Protein AF-A0A0A2HTB0-F1 (afdb_monomer_lite)

Sequence (100 aa):
MKRLMMAFGMPLDSTSSAPMQREDRIHARQAWSRYEAYRSGHRQGAAYQLSTNNPFADWDISDRYAHRSSFDQARAEAHRQGAHVVLSLIKKAIFEGLIP

pLDDT: mean 94.65, std 2.65, range [87.06, 98.31]

Foldseek 3Di:
DVLVLVLLPQDADPPPRHGPDPQCVDDQQSVLVVLVVSLVNHPCSVVLDDDPDRLCVPPDPCCVVPDPVPDDPVSVVSVVVNVVSVVVSVVVCVVVVSRD

Structure (mmCIF, N/CA/C/O backbone):
data_AF-A0A0A2HTB0-F1
#
_entry.id   AF-A0A0A2HTB0-F1
#
loop_
_atom_site.group_PDB
_atom_site.id
_atom_site.type_symbol
_atom_site.label_atom_id
_atom_site.label_alt_id
_atom_site.label_comp_id
_atom_site.label_asym_id
_atom_site.label_entity_id
_atom_site.label_seq_id
_atom_site.pdbx_PDB_ins_code
_atom_site.Cartn_x
_atom_site.Cartn_y
_atom_site.Cartn_z
_atom_site.occupancy
_atom_site.B_iso_or_equiv
_atom_site.auth_seq_id
_atom_site.auth_comp_id
_atom_site.auth_asym_id
_atom_site.auth_atom_id
_atom_site.pdbx_PDB_model_num
ATOM 1 N N . MET A 1 1 ? 0.041 1.567 0.999 1.00 93.00 1 MET A N 1
ATOM 2 C CA . MET A 1 1 ? 0.114 0.313 1.782 1.00 93.00 1 MET A CA 1
ATOM 3 C C . MET A 1 1 ? 0.389 0.582 3.251 1.00 93.00 1 MET A C 1
ATOM 5 O O . MET A 1 1 ? -0.516 0.349 4.033 1.00 93.00 1 MET A O 1
ATOM 9 N N . LYS A 1 2 ? 1.541 1.155 3.641 1.00 94.75 2 LYS A N 1
ATOM 10 C CA . LYS A 1 2 ? 1.874 1.382 5.066 1.00 94.75 2 LYS A CA 1
ATOM 11 C C . LYS A 1 2 ? 0.789 2.093 5.879 1.00 94.75 2 LYS A C 1
ATOM 13 O O . LYS A 1 2 ? 0.509 1.670 6.987 1.00 94.75 2 LYS A O 1
ATOM 18 N N . ARG A 1 3 ? 0.107 3.094 5.312 1.00 95.25 3 ARG A N 1
ATOM 19 C CA . ARG A 1 3 ? -1.015 3.765 5.992 1.00 95.25 3 ARG A CA 1
ATOM 20 C C . ARG A 1 3 ? -2.179 2.820 6.338 1.00 95.25 3 ARG A C 1
ATOM 22 O O . ARG A 1 3 ? -2.719 2.914 7.428 1.00 95.25 3 ARG A O 1
ATOM 29 N N . LEU A 1 4 ? -2.526 1.892 5.444 1.00 96.88 4 LEU A N 1
ATOM 30 C CA . LEU A 1 4 ? -3.524 0.853 5.727 1.00 96.88 4 LEU A CA 1
ATOM 31 C C . LEU A 1 4 ? -2.986 -0.167 6.738 1.00 96.88 4 LEU A C 1
ATOM 33 O O . LEU A 1 4 ? -3.70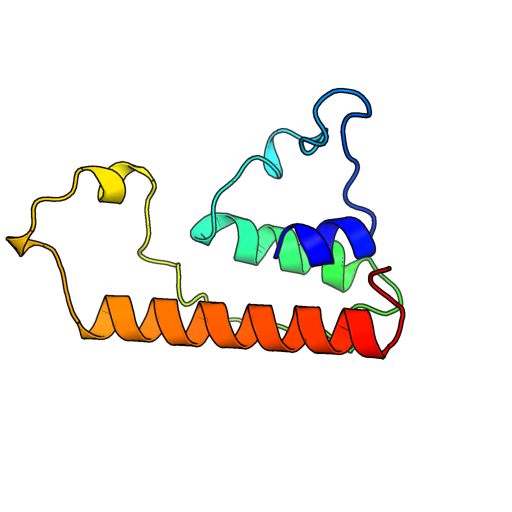8 -0.550 7.643 1.00 96.88 4 LEU A O 1
ATOM 37 N N . MET A 1 5 ? -1.708 -0.553 6.640 1.00 97.19 5 MET A N 1
ATOM 38 C CA . MET A 1 5 ? -1.078 -1.444 7.629 1.00 97.19 5 MET A CA 1
ATOM 39 C C . MET A 1 5 ? -1.135 -0.841 9.038 1.00 97.19 5 MET A C 1
ATOM 41 O O . MET A 1 5 ? -1.442 -1.552 9.985 1.00 97.19 5 MET A O 1
ATOM 45 N N . MET A 1 6 ? -0.909 0.472 9.180 1.00 95.88 6 MET A N 1
ATOM 46 C CA . MET A 1 6 ? -1.086 1.187 10.453 1.00 95.88 6 MET A CA 1
ATOM 47 C C . MET A 1 6 ? -2.523 1.068 10.966 1.00 95.88 6 MET A C 1
ATOM 49 O O . MET A 1 6 ? -2.723 0.744 12.130 1.00 95.88 6 MET A O 1
ATOM 53 N N . ALA A 1 7 ? -3.517 1.274 10.096 1.00 96.44 7 ALA A N 1
ATOM 54 C CA . ALA A 1 7 ? -4.926 1.114 10.457 1.00 96.44 7 ALA A CA 1
ATOM 55 C C . ALA A 1 7 ? -5.293 -0.337 10.823 1.00 96.44 7 ALA A C 1
ATOM 57 O O . ALA A 1 7 ? -6.231 -0.566 11.575 1.00 96.44 7 ALA A O 1
ATOM 58 N N . PHE A 1 8 ? -4.526 -1.312 10.331 1.00 96.81 8 PHE A N 1
ATOM 59 C CA . PHE A 1 8 ? -4.633 -2.725 10.695 1.00 96.81 8 PHE A CA 1
ATOM 60 C C . PHE A 1 8 ? -3.763 -3.128 11.897 1.00 96.81 8 PHE A C 1
ATOM 62 O O . PHE A 1 8 ? -3.670 -4.314 12.204 1.00 96.81 8 PHE A O 1
ATOM 69 N N . GLY A 1 9 ? -3.140 -2.171 12.592 1.00 95.75 9 GLY A N 1
ATOM 70 C CA . GLY A 1 9 ? -2.393 -2.426 13.825 1.00 95.75 9 GLY A CA 1
ATOM 71 C C . GLY A 1 9 ? -0.884 -2.607 13.656 1.00 95.75 9 GLY A C 1
ATOM 72 O O . GLY A 1 9 ? -0.239 -3.139 14.558 1.00 95.75 9 GLY A O 1
ATOM 73 N N . MET A 1 10 ? -0.286 -2.174 12.540 1.00 96.44 10 MET A N 1
ATOM 74 C CA . MET A 1 10 ? 1.177 -2.121 12.420 1.00 96.44 10 MET A CA 1
ATOM 75 C C . MET A 1 10 ? 1.758 -1.167 13.479 1.00 96.44 10 MET A C 1
ATOM 77 O O . MET A 1 10 ? 1.454 0.030 13.442 1.00 96.44 10 MET A O 1
ATOM 81 N N . PRO A 1 11 ? 2.618 -1.659 14.390 1.00 95.75 11 PRO A N 1
ATOM 82 C CA . PRO A 1 11 ? 3.150 -0.851 15.475 1.00 95.75 11 PRO A CA 1
ATOM 83 C C . PRO A 1 11 ? 4.159 0.173 14.949 1.00 95.75 11 PRO A C 1
ATOM 85 O O . PRO A 1 11 ? 5.053 -0.155 14.158 1.00 95.75 11 PRO A O 1
ATOM 88 N N . LEU A 1 12 ? 4.033 1.413 15.419 1.00 94.94 12 LEU A N 1
ATOM 89 C CA . LEU A 1 12 ? 4.942 2.508 15.100 1.00 94.94 12 LEU A CA 1
ATOM 90 C C . LEU A 1 12 ? 5.725 2.946 16.330 1.00 94.94 12 LEU A C 1
ATOM 92 O O . LEU A 1 12 ? 5.213 2.964 17.445 1.00 94.94 12 LEU A O 1
ATOM 96 N N . ASP A 1 13 ? 6.972 3.322 16.093 1.00 94.25 13 ASP A N 1
ATOM 97 C CA . ASP A 1 13 ? 7.809 3.995 17.067 1.00 94.25 13 ASP A CA 1
ATOM 98 C C . ASP A 1 13 ? 7.233 5.386 17.364 1.00 94.25 13 ASP A C 1
ATOM 100 O O . ASP A 1 13 ? 6.963 6.167 16.446 1.00 94.25 13 ASP A O 1
ATOM 104 N N . SER A 1 14 ? 7.043 5.697 18.647 1.00 88.56 14 SER A N 1
ATOM 105 C CA . SER A 1 14 ? 6.381 6.928 19.100 1.00 88.56 14 SER A CA 1
ATOM 106 C C . SER A 1 14 ? 7.154 8.202 18.763 1.00 88.56 14 SER A C 1
ATOM 108 O O . SER A 1 14 ? 6.564 9.277 18.722 1.00 88.56 14 SER A O 1
ATOM 110 N N . THR A 1 15 ? 8.462 8.096 18.525 1.00 91.25 15 THR A N 1
ATOM 111 C CA . THR A 1 15 ? 9.346 9.247 18.308 1.00 91.25 15 THR A CA 1
ATOM 112 C C . THR A 1 15 ? 9.547 9.520 16.821 1.00 91.25 15 THR A C 1
ATOM 114 O O . THR A 1 15 ? 9.480 10.659 16.370 1.00 91.25 15 THR A O 1
ATOM 117 N N . SER A 1 16 ? 9.787 8.471 16.038 1.00 89.12 16 SER A N 1
ATOM 118 C CA . SER A 1 16 ? 10.131 8.559 14.615 1.00 89.12 16 SER A CA 1
ATOM 119 C C . SER A 1 16 ? 8.954 8.299 13.677 1.00 89.12 16 SER A C 1
ATOM 121 O O . SER A 1 16 ? 9.088 8.492 12.468 1.00 89.12 16 SER A O 1
ATOM 123 N N . SER A 1 17 ? 7.814 7.821 14.196 1.00 87.06 17 SER A N 1
ATOM 124 C CA . SER A 1 17 ? 6.687 7.307 13.398 1.00 87.06 17 SER A CA 1
ATOM 125 C C . SER A 1 17 ? 7.082 6.199 12.405 1.00 87.06 17 SER A C 1
ATOM 127 O O . SER A 1 17 ? 6.325 5.871 11.488 1.00 87.06 17 SER A O 1
ATOM 129 N N . ALA A 1 18 ? 8.271 5.608 12.559 1.00 91.19 18 ALA A N 1
ATOM 130 C CA . ALA A 1 18 ? 8.727 4.496 11.743 1.00 91.19 18 ALA A CA 1
ATOM 131 C C . ALA A 1 18 ? 8.115 3.183 12.250 1.00 91.19 18 ALA A C 1
ATOM 133 O O . ALA A 1 18 ? 7.855 3.056 13.446 1.00 91.19 18 ALA A O 1
ATOM 134 N N . PRO A 1 19 ? 7.931 2.164 11.393 1.00 95.75 19 PRO A N 1
ATOM 135 C CA . PRO A 1 19 ? 7.542 0.843 11.867 1.00 95.75 19 PRO A CA 1
ATOM 136 C C . PRO A 1 19 ? 8.526 0.321 12.919 1.00 95.75 19 PRO A C 1
ATOM 138 O O . PRO A 1 19 ? 9.749 0.357 12.709 1.00 95.75 19 PRO A O 1
ATOM 141 N N . MET A 1 20 ? 8.001 -0.157 14.051 1.00 95.75 20 MET A N 1
ATOM 142 C CA . MET A 1 20 ? 8.831 -0.713 15.127 1.00 95.75 20 MET A CA 1
ATOM 143 C C . MET A 1 20 ? 9.582 -1.947 14.632 1.00 95.75 20 MET A C 1
ATOM 145 O O . MET A 1 20 ? 10.784 -2.083 14.853 1.00 95.75 20 MET A O 1
ATOM 149 N N . GLN A 1 21 ? 8.882 -2.812 13.898 1.00 94.38 21 GLN A N 1
ATOM 150 C CA . GLN A 1 21 ? 9.464 -4.006 13.305 1.00 94.38 21 GLN A CA 1
ATOM 151 C C . GLN A 1 21 ? 10.287 -3.632 12.072 1.00 94.38 21 GLN A C 1
ATOM 153 O O . GLN A 1 21 ? 9.819 -2.950 11.155 1.00 94.38 21 GLN A O 1
ATOM 158 N N . ARG A 1 22 ? 11.536 -4.106 12.031 1.00 93.50 22 ARG A N 1
ATOM 159 C CA . ARG A 1 22 ? 12.448 -3.859 10.906 1.00 93.50 22 ARG A CA 1
ATOM 160 C C . ARG A 1 22 ? 11.905 -4.427 9.592 1.00 93.50 22 ARG A C 1
ATOM 162 O O . ARG A 1 22 ? 12.113 -3.819 8.548 1.00 93.50 22 ARG A O 1
ATOM 169 N N . GLU A 1 23 ? 11.177 -5.537 9.655 1.00 93.75 23 GLU A N 1
ATOM 170 C CA . GLU A 1 23 ? 10.539 -6.197 8.507 1.00 93.75 23 GLU A CA 1
ATOM 171 C C . GLU A 1 23 ? 9.504 -5.315 7.794 1.00 93.75 23 GLU A C 1
ATOM 173 O O . GLU A 1 23 ? 9.239 -5.517 6.614 1.00 93.75 23 GLU A O 1
ATOM 178 N N . ASP A 1 24 ? 8.962 -4.296 8.468 1.00 95.56 24 ASP A N 1
ATOM 179 C CA . ASP A 1 24 ? 8.006 -3.349 7.884 1.00 95.56 24 ASP A CA 1
ATOM 180 C C . ASP A 1 24 ? 8.678 -2.059 7.374 1.00 95.56 24 ASP A C 1
ATOM 182 O O . ASP A 1 24 ? 8.056 -1.197 6.733 1.00 95.56 24 ASP A O 1
ATOM 186 N N . ARG A 1 25 ? 9.998 -1.932 7.563 1.00 93.38 25 ARG A N 1
ATOM 187 C CA . ARG A 1 25 ? 10.834 -0.846 7.018 1.00 93.38 25 ARG A CA 1
ATOM 188 C C . ARG A 1 25 ? 11.277 -1.144 5.588 1.00 93.38 25 ARG A C 1
ATOM 190 O O . ARG A 1 25 ? 12.441 -1.025 5.230 1.00 93.38 25 ARG A O 1
ATOM 197 N N . ILE A 1 26 ? 10.303 -1.507 4.770 1.00 93.56 26 ILE A N 1
ATOM 198 C CA . ILE A 1 26 ? 10.491 -2.010 3.411 1.00 93.56 26 ILE A CA 1
ATOM 199 C C . ILE A 1 26 ? 9.800 -1.123 2.377 1.00 93.56 26 ILE A C 1
ATOM 201 O O . ILE A 1 26 ? 9.014 -0.228 2.717 1.00 93.56 26 ILE A O 1
ATOM 205 N N . HIS A 1 27 ? 10.098 -1.380 1.109 1.00 93.06 27 HIS A N 1
ATOM 206 C CA . HIS A 1 27 ? 9.545 -0.664 -0.037 1.00 93.06 27 HIS A CA 1
ATOM 207 C C . HIS A 1 27 ? 8.416 -1.439 -0.727 1.00 93.06 27 HIS A C 1
ATOM 209 O O . HIS A 1 27 ? 8.066 -2.539 -0.307 1.00 93.06 27 HIS A O 1
ATOM 215 N N . ALA A 1 28 ? 7.835 -0.856 -1.782 1.00 92.75 28 ALA A N 1
ATOM 216 C CA . ALA A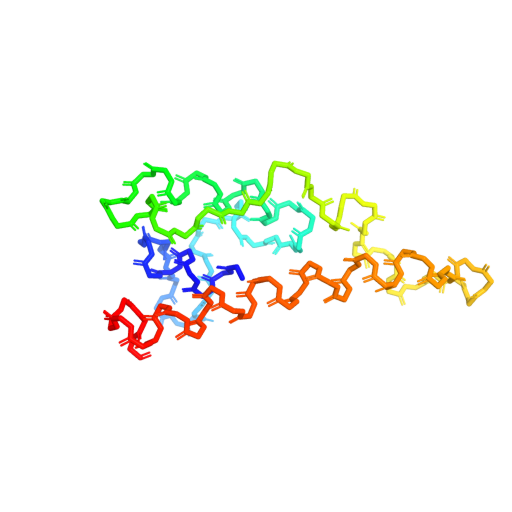 1 28 ? 6.593 -1.310 -2.411 1.00 92.75 28 ALA A CA 1
ATOM 217 C C . ALA A 1 28 ? 6.575 -2.810 -2.750 1.00 92.75 28 ALA A C 1
ATOM 219 O O . ALA A 1 28 ? 5.614 -3.488 -2.390 1.00 92.75 28 ALA A O 1
ATOM 220 N N . ARG A 1 29 ? 7.659 -3.334 -3.341 1.00 94.25 29 ARG A N 1
ATOM 221 C CA . ARG A 1 29 ? 7.795 -4.754 -3.699 1.00 94.25 29 ARG A CA 1
ATOM 222 C C . ARG A 1 29 ? 7.500 -5.686 -2.525 1.00 94.25 29 ARG A C 1
ATOM 224 O O . ARG A 1 29 ? 6.600 -6.513 -2.598 1.00 94.25 29 ARG A O 1
ATOM 231 N N . GLN A 1 30 ? 8.238 -5.540 -1.431 1.00 94.12 30 GLN A N 1
ATOM 232 C CA . GLN A 1 30 ? 8.087 -6.393 -0.250 1.00 94.12 30 GLN A CA 1
ATOM 233 C C . GLN A 1 30 ? 6.841 -5.998 0.566 1.00 94.12 30 GLN A C 1
ATOM 235 O O . GLN A 1 30 ? 6.202 -6.848 1.186 1.00 94.12 30 GLN A O 1
ATOM 240 N N . ALA A 1 31 ? 6.476 -4.708 0.560 1.00 95.12 31 ALA A N 1
ATOM 241 C CA . ALA A 1 31 ? 5.354 -4.176 1.332 1.00 95.12 31 ALA A CA 1
ATOM 242 C C . ALA A 1 31 ? 4.017 -4.767 0.893 1.00 95.12 31 ALA A C 1
ATOM 244 O O . ALA A 1 31 ? 3.110 -4.852 1.713 1.00 95.12 31 ALA A O 1
ATOM 245 N N . TRP A 1 32 ? 3.913 -5.215 -0.359 1.00 95.50 32 TRP A N 1
ATOM 246 C CA . TRP A 1 32 ? 2.741 -5.922 -0.869 1.00 95.50 32 TRP A CA 1
ATOM 247 C C . TRP A 1 32 ? 2.440 -7.207 -0.086 1.00 95.50 32 TRP A C 1
ATOM 249 O O . TRP A 1 32 ? 1.297 -7.451 0.282 1.00 95.50 32 TRP A O 1
ATOM 259 N N . SER A 1 33 ? 3.470 -7.994 0.240 1.00 94.12 33 SER A N 1
ATOM 260 C CA . SER A 1 33 ? 3.313 -9.224 1.029 1.00 94.12 33 SER A CA 1
ATOM 261 C C . SER A 1 33 ? 3.058 -8.920 2.509 1.00 94.12 33 SER A C 1
ATOM 263 O O . SER A 1 33 ? 2.138 -9.470 3.111 1.00 94.12 33 SER A O 1
ATOM 265 N N . ARG A 1 34 ? 3.797 -7.965 3.098 1.00 95.81 34 ARG A N 1
ATOM 266 C CA . ARG A 1 34 ? 3.558 -7.546 4.494 1.00 95.81 34 ARG A CA 1
ATOM 267 C C . ARG A 1 34 ? 2.162 -6.971 4.701 1.00 95.81 34 ARG A C 1
ATOM 269 O O . ARG A 1 34 ? 1.550 -7.206 5.736 1.00 95.81 34 ARG A O 1
ATOM 276 N N . TYR A 1 35 ? 1.647 -6.249 3.711 1.00 97.06 35 TYR A N 1
ATOM 277 C CA . TYR A 1 35 ? 0.278 -5.756 3.721 1.00 97.06 35 TYR A CA 1
ATOM 278 C C . TYR A 1 35 ? -0.735 -6.884 3.915 1.00 97.06 35 TYR A C 1
ATOM 280 O O . TYR A 1 35 ? -1.637 -6.738 4.737 1.00 97.06 35 TYR A O 1
ATOM 288 N N . GLU A 1 36 ? -0.565 -8.000 3.203 1.00 96.06 36 GLU A N 1
ATOM 289 C CA . GLU A 1 36 ? -1.473 -9.140 3.300 1.00 96.06 36 GLU A CA 1
ATOM 290 C C . GLU A 1 36 ? -1.495 -9.727 4.713 1.00 96.06 36 GLU A C 1
ATOM 292 O O . GLU A 1 36 ? -2.578 -9.957 5.236 1.00 96.06 36 GLU A O 1
ATOM 297 N N . ALA A 1 37 ? -0.338 -9.856 5.372 1.00 95.19 37 ALA A N 1
ATOM 298 C CA . ALA A 1 37 ? -0.257 -10.356 6.747 1.00 95.19 37 ALA A CA 1
ATOM 299 C C . ALA A 1 37 ? -1.057 -9.495 7.747 1.00 95.19 37 ALA A C 1
ATOM 301 O O . ALA A 1 37 ? -1.798 -10.024 8.577 1.00 95.19 37 ALA A O 1
ATOM 302 N N . TYR A 1 38 ? -0.959 -8.163 7.647 1.00 96.88 38 TYR A N 1
ATOM 303 C CA . TYR A 1 38 ? -1.752 -7.255 8.487 1.00 96.88 38 TYR A CA 1
ATOM 304 C C . TYR A 1 38 ? -3.234 -7.270 8.120 1.00 96.88 38 TYR A C 1
ATOM 306 O O . TYR A 1 38 ? -4.099 -7.301 8.994 1.00 96.88 38 TYR A O 1
ATOM 314 N N . ARG A 1 39 ? -3.537 -7.266 6.820 1.00 97.06 39 ARG A N 1
ATOM 315 C CA . ARG A 1 39 ? -4.908 -7.271 6.313 1.00 97.06 39 ARG A CA 1
ATOM 316 C C . ARG A 1 39 ? -5.645 -8.541 6.747 1.00 97.06 39 ARG A C 1
ATOM 318 O O . ARG A 1 39 ? -6.765 -8.441 7.236 1.00 97.06 39 ARG A O 1
ATOM 325 N N . SER A 1 40 ? -5.040 -9.719 6.594 1.00 95.50 40 SER A N 1
ATOM 326 C CA . SER A 1 40 ? -5.658 -10.994 6.976 1.00 95.50 40 SER A CA 1
ATOM 327 C C . SER A 1 40 ? -5.829 -11.138 8.488 1.00 95.50 40 SER A C 1
ATOM 329 O O . SER A 1 40 ? -6.749 -11.820 8.928 1.00 95.50 40 SER A O 1
ATOM 331 N N . GLY A 1 41 ? -4.969 -10.491 9.281 1.00 94.00 41 GLY A N 1
ATOM 332 C CA . GLY A 1 41 ? -5.055 -10.478 10.743 1.00 94.00 41 GLY A CA 1
ATOM 333 C C . GLY A 1 41 ? -6.088 -9.501 11.319 1.00 94.00 41 GLY A C 1
ATOM 334 O O . GLY A 1 41 ? -6.369 -9.557 12.514 1.00 94.00 41 GLY A O 1
ATOM 335 N N . HIS A 1 42 ? -6.667 -8.609 10.507 1.00 95.88 42 HIS A N 1
ATOM 336 C CA . HIS A 1 42 ? -7.573 -7.564 10.980 1.00 95.88 42 HIS A CA 1
ATOM 337 C C . HIS A 1 42 ? -9.036 -7.845 10.613 1.00 95.88 42 HIS A C 1
ATOM 339 O O . HIS A 1 42 ? -9.362 -8.121 9.459 1.00 95.88 42 HIS A O 1
ATOM 345 N N . ARG A 1 43 ? -9.961 -7.663 11.569 1.00 94.31 43 ARG A N 1
ATOM 346 C CA . ARG A 1 43 ? -11.401 -7.967 11.404 1.00 94.31 43 ARG A CA 1
ATOM 347 C C . ARG A 1 43 ? -12.068 -7.285 10.197 1.00 94.31 43 ARG A C 1
ATOM 349 O O . ARG A 1 43 ? -12.973 -7.842 9.591 1.00 94.31 43 ARG A O 1
ATOM 356 N N . GLN A 1 44 ? -11.624 -6.077 9.844 1.00 94.31 44 GLN A N 1
ATOM 357 C CA . GLN A 1 44 ? -12.143 -5.300 8.704 1.00 94.31 44 GLN A CA 1
ATOM 358 C C . GLN A 1 44 ? -11.341 -5.517 7.410 1.00 94.31 44 GLN A C 1
ATOM 360 O O . GLN A 1 44 ? -11.709 -4.992 6.362 1.00 94.31 44 GLN A O 1
ATOM 365 N N . GLY A 1 45 ? 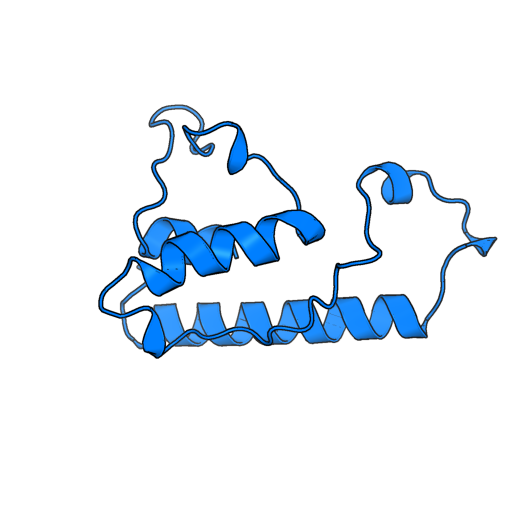-10.247 -6.282 7.447 1.00 94.25 45 GLY A N 1
ATOM 366 C CA . GLY A 1 45 ? -9.309 -6.388 6.331 1.00 94.25 45 GLY A CA 1
ATOM 367 C C . GLY A 1 45 ? -9.857 -7.111 5.097 1.00 94.25 45 GLY A C 1
ATOM 368 O O . GLY A 1 45 ? -9.354 -6.898 3.993 1.00 94.25 45 GLY A O 1
ATOM 369 N N . ALA A 1 46 ? -10.918 -7.916 5.228 1.00 94.81 46 ALA A N 1
ATOM 370 C CA . ALA A 1 46 ? -11.606 -8.538 4.089 1.00 94.81 46 ALA A CA 1
ATOM 371 C C . ALA A 1 46 ? -12.083 -7.508 3.045 1.00 94.81 46 ALA A C 1
ATOM 373 O O . ALA A 1 46 ? -12.046 -7.777 1.850 1.00 94.81 46 ALA A O 1
ATOM 374 N N . ALA A 1 47 ? -12.445 -6.296 3.478 1.00 95.75 47 ALA A N 1
ATOM 375 C CA . ALA A 1 47 ? -12.921 -5.234 2.595 1.00 95.75 47 ALA A CA 1
ATOM 376 C C . ALA A 1 47 ? -11.801 -4.521 1.804 1.00 95.75 47 ALA A C 1
ATOM 378 O O . ALA A 1 47 ? -12.100 -3.668 0.968 1.00 95.75 47 ALA A O 1
ATOM 379 N N . TYR A 1 48 ? -10.528 -4.842 2.052 1.00 97.12 48 TYR A N 1
ATOM 380 C CA . TYR A 1 48 ? -9.372 -4.117 1.512 1.00 97.12 48 TYR A CA 1
ATOM 381 C C . TYR A 1 48 ? -8.393 -5.048 0.788 1.00 97.12 48 TYR A C 1
ATOM 383 O O . TYR A 1 48 ? -7.178 -4.929 0.917 1.00 97.12 48 TYR A O 1
ATOM 391 N N . GLN A 1 49 ? -8.893 -6.028 0.049 1.00 96.00 49 GLN A N 1
ATOM 392 C CA . GLN A 1 49 ? -8.030 -6.972 -0.653 1.00 96.00 49 GLN A CA 1
ATOM 393 C C . GLN A 1 49 ? -7.251 -6.297 -1.796 1.00 96.00 49 GLN A C 1
ATOM 395 O O . GLN A 1 49 ? -7.792 -5.489 -2.550 1.00 96.00 49 GLN A O 1
ATOM 400 N N . LEU A 1 50 ? -5.969 -6.641 -1.917 1.00 95.00 50 LEU A N 1
ATOM 401 C CA . LEU A 1 50 ? -5.157 -6.359 -3.100 1.00 95.00 50 LEU A CA 1
ATOM 402 C C . LEU A 1 50 ? -5.094 -7.608 -3.985 1.00 95.00 50 LEU A C 1
ATOM 404 O O . LEU A 1 50 ? -5.285 -8.726 -3.508 1.00 95.00 50 LEU A O 1
ATOM 408 N N . SER A 1 51 ? -4.802 -7.419 -5.273 1.00 93.12 51 SER A N 1
ATOM 409 C CA . SER A 1 51 ? -4.513 -8.544 -6.169 1.00 93.12 51 SER A CA 1
ATOM 410 C C . SER A 1 51 ? -3.330 -9.364 -5.645 1.00 93.12 51 SER A C 1
ATOM 412 O O . SER A 1 51 ? -2.373 -8.813 -5.096 1.00 93.12 51 SER A O 1
ATOM 414 N N . THR A 1 52 ? -3.370 -10.680 -5.855 1.00 91.44 52 THR A N 1
ATOM 415 C CA . THR A 1 52 ? -2.225 -11.563 -5.589 1.00 91.44 52 THR A CA 1
ATOM 416 C C . THR A 1 52 ? -1.051 -11.258 -6.517 1.00 91.44 52 THR A C 1
ATOM 418 O O . THR A 1 52 ? 0.099 -11.487 -6.146 1.00 91.44 52 THR A O 1
ATOM 421 N N . ASN A 1 53 ? -1.321 -10.689 -7.697 1.00 95.12 53 ASN A N 1
ATOM 422 C CA . ASN A 1 53 ? -0.283 -10.182 -8.578 1.00 95.12 53 ASN A CA 1
ATOM 423 C C . ASN A 1 53 ? 0.249 -8.842 -8.050 1.00 95.12 53 ASN A C 1
ATOM 425 O O . ASN A 1 53 ? -0.496 -7.864 -7.958 1.00 95.12 53 ASN A O 1
ATOM 429 N N . ASN A 1 54 ? 1.539 -8.804 -7.718 1.00 95.94 54 ASN A N 1
ATOM 430 C CA . ASN A 1 54 ? 2.205 -7.611 -7.218 1.00 95.94 54 ASN A CA 1
ATOM 431 C C . ASN A 1 54 ? 2.730 -6.767 -8.392 1.00 95.94 54 ASN A C 1
ATOM 433 O O . ASN A 1 54 ? 3.714 -7.160 -9.020 1.00 95.94 54 ASN A O 1
ATOM 437 N N . PRO A 1 55 ? 2.154 -5.583 -8.655 1.00 96.19 55 PRO A N 1
ATOM 438 C CA . PRO A 1 55 ? 2.599 -4.726 -9.747 1.00 96.19 55 PRO A CA 1
ATOM 439 C C . PRO A 1 55 ? 4.022 -4.198 -9.539 1.00 96.19 55 PRO A C 1
ATOM 441 O O . PRO A 1 55 ? 4.642 -3.791 -10.502 1.00 96.19 55 PRO A O 1
AT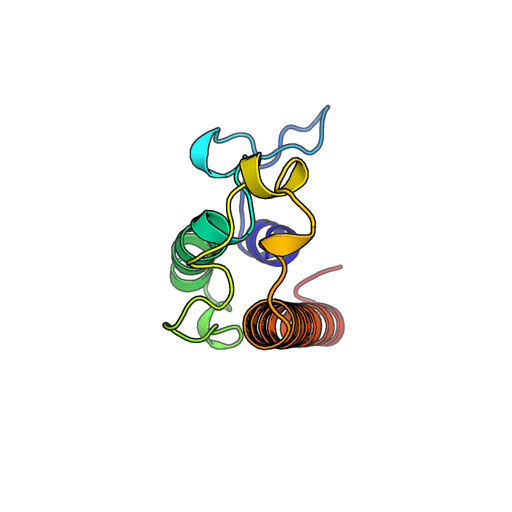OM 444 N N . PHE A 1 56 ? 4.558 -4.225 -8.315 1.00 96.00 56 PHE A N 1
ATOM 445 C CA . PHE A 1 56 ? 5.915 -3.778 -7.988 1.00 96.00 56 PHE A CA 1
ATOM 446 C C . PHE A 1 56 ? 6.912 -4.942 -7.872 1.00 96.00 56 PHE A C 1
ATOM 448 O O . PHE A 1 56 ? 7.969 -4.783 -7.262 1.00 96.00 56 PHE A O 1
ATOM 455 N N . ALA A 1 57 ? 6.572 -6.135 -8.375 1.00 95.19 57 ALA A N 1
ATOM 456 C CA . ALA A 1 57 ? 7.396 -7.339 -8.229 1.00 95.19 57 ALA A CA 1
ATOM 457 C C . ALA A 1 57 ? 8.793 -7.216 -8.856 1.00 95.19 57 ALA A C 1
ATOM 459 O O . ALA A 1 57 ? 9.711 -7.915 -8.429 1.00 95.19 57 ALA A O 1
ATOM 460 N N . ASP A 1 58 ? 8.951 -6.338 -9.839 1.00 92.62 58 ASP A N 1
ATOM 461 C CA . ASP A 1 58 ? 10.181 -6.073 -10.580 1.00 92.62 58 ASP A CA 1
ATOM 462 C C . ASP A 1 58 ? 10.871 -4.762 -10.173 1.00 92.62 58 ASP A C 1
ATOM 464 O O . ASP A 1 58 ? 11.906 -4.426 -10.737 1.00 92.62 58 ASP A O 1
ATOM 468 N N . TRP A 1 59 ? 10.326 -4.040 -9.190 1.00 91.88 59 TRP A N 1
ATOM 469 C CA . TRP A 1 59 ? 10.922 -2.817 -8.660 1.00 91.88 59 TRP A CA 1
ATOM 470 C C . TRP A 1 59 ? 11.911 -3.130 -7.531 1.00 91.88 59 TRP A C 1
ATOM 472 O O . TRP A 1 59 ? 11.578 -3.847 -6.579 1.00 91.88 59 TRP A O 1
ATOM 482 N N . ASP A 1 60 ? 13.099 -2.537 -7.583 1.00 90.12 60 ASP A N 1
ATOM 483 C CA . ASP A 1 60 ? 14.096 -2.570 -6.513 1.00 90.12 60 ASP A CA 1
ATOM 484 C C . ASP A 1 60 ? 14.545 -1.157 -6.103 1.00 90.12 60 ASP A C 1
ATOM 486 O O . ASP A 1 60 ? 14.472 -0.200 -6.870 1.00 90.12 60 ASP A O 1
ATOM 490 N N . ILE A 1 61 ? 15.042 -0.999 -4.872 1.00 89.69 61 ILE A N 1
ATOM 491 C CA . ILE A 1 61 ? 15.543 0.301 -4.402 1.00 89.69 61 ILE A CA 1
ATOM 492 C C . ILE A 1 61 ? 16.748 0.796 -5.218 1.00 89.69 61 ILE A C 1
ATOM 494 O O . ILE A 1 61 ? 16.928 2.008 -5.371 1.00 89.69 61 ILE A O 1
ATOM 498 N N . SER A 1 62 ? 17.549 -0.121 -5.766 1.00 90.75 62 SER A N 1
ATOM 499 C CA . SER A 1 62 ? 18.676 0.191 -6.648 1.00 90.75 62 SER A CA 1
ATOM 500 C C . SER A 1 62 ? 18.246 0.798 -7.987 1.00 90.75 62 SER A C 1
ATOM 502 O O . SER A 1 62 ? 19.024 1.561 -8.564 1.00 90.75 62 SER A O 1
ATOM 504 N N . ASP A 1 63 ? 16.991 0.603 -8.419 1.00 88.94 63 ASP A N 1
ATOM 505 C CA . ASP A 1 63 ? 16.454 1.200 -9.653 1.00 88.94 63 ASP A CA 1
ATOM 506 C C . ASP A 1 63 ? 16.448 2.734 -9.615 1.00 88.94 63 ASP A C 1
ATOM 508 O O . ASP A 1 63 ? 16.393 3.384 -10.658 1.00 88.94 63 ASP A O 1
ATOM 512 N N . ARG A 1 64 ? 16.585 3.343 -8.427 1.00 89.75 64 ARG A N 1
ATOM 513 C CA . ARG A 1 64 ? 16.837 4.786 -8.276 1.00 89.75 64 ARG A CA 1
ATOM 514 C C . ARG A 1 64 ? 18.047 5.262 -9.087 1.00 89.75 64 ARG A C 1
ATOM 516 O O . ARG A 1 64 ? 18.074 6.413 -9.513 1.00 89.75 64 ARG A O 1
ATOM 523 N N . TYR A 1 65 ? 19.037 4.395 -9.262 1.00 93.94 65 TYR A N 1
ATOM 524 C CA . TYR A 1 65 ? 20.274 4.672 -9.984 1.00 93.94 65 TYR A CA 1
ATOM 525 C C . TYR A 1 65 ? 20.329 3.951 -11.336 1.00 93.94 65 TYR A C 1
ATOM 527 O O . TYR A 1 65 ? 21.384 3.922 -11.970 1.00 93.94 65 TYR A O 1
ATOM 535 N N . ALA A 1 66 ? 19.217 3.359 -11.786 1.00 91.50 66 ALA A N 1
ATOM 536 C CA . ALA A 1 66 ? 19.165 2.699 -13.079 1.00 91.50 66 ALA A CA 1
ATOM 537 C C . ALA A 1 66 ? 19.424 3.700 -14.209 1.00 91.50 66 ALA A C 1
ATOM 539 O O . ALA A 1 66 ? 18.944 4.838 -14.201 1.00 91.50 66 ALA A O 1
ATOM 540 N N . HIS A 1 67 ? 20.171 3.252 -15.215 1.00 94.94 67 HIS A N 1
ATOM 541 C CA . HIS A 1 67 ? 20.391 4.047 -16.410 1.00 94.94 67 HIS A CA 1
ATOM 542 C C . HIS A 1 67 ? 19.066 4.262 -17.152 1.00 94.94 67 HIS A C 1
ATOM 544 O O . HIS A 1 67 ? 18.228 3.362 -17.224 1.00 94.94 67 HIS A O 1
ATOM 550 N N . ARG A 1 68 ? 18.889 5.440 -17.761 1.00 91.31 68 ARG A N 1
ATOM 551 C CA . ARG A 1 68 ? 17.654 5.811 -18.475 1.00 91.31 68 ARG A CA 1
ATOM 552 C C . ARG A 1 68 ? 17.253 4.797 -19.552 1.00 91.31 68 ARG A C 1
ATOM 554 O O . ARG A 1 68 ? 16.067 4.616 -19.794 1.00 91.31 68 ARG A O 1
ATOM 561 N N . SER A 1 69 ? 18.219 4.137 -20.193 1.00 93.81 69 SER A N 1
ATOM 562 C CA . SER A 1 69 ? 17.948 3.099 -21.204 1.00 93.81 69 SER A CA 1
ATOM 563 C C . SER A 1 69 ? 17.217 1.878 -20.644 1.00 93.81 69 SER A C 1
ATOM 565 O O . SER A 1 69 ? 16.637 1.121 -21.410 1.00 93.81 69 SER A O 1
ATOM 567 N N . SER A 1 70 ? 17.254 1.677 -19.328 1.00 88.88 70 SER A N 1
ATOM 568 C CA . SER A 1 70 ? 16.545 0.599 -18.645 1.00 88.88 70 SER A CA 1
ATOM 569 C C . SER A 1 70 ? 15.108 0.980 -18.295 1.00 88.88 70 SER A C 1
ATOM 571 O O . SER A 1 70 ? 14.423 0.182 -17.660 1.00 88.88 70 SER A O 1
ATOM 573 N N . PHE A 1 71 ? 14.647 2.192 -18.630 1.00 89.25 71 PHE A N 1
ATOM 574 C CA . PHE A 1 71 ? 13.277 2.621 -18.367 1.00 89.25 71 PHE A CA 1
ATOM 575 C C . PHE A 1 71 ? 12.337 2.050 -19.421 1.00 89.25 71 PHE A C 1
ATOM 577 O O . PHE A 1 71 ? 12.530 2.246 -20.617 1.00 89.25 71 PHE A O 1
ATOM 584 N N . ASP A 1 72 ? 11.295 1.382 -18.942 1.00 92.56 72 ASP A N 1
ATOM 585 C CA . ASP A 1 72 ? 10.291 0.728 -19.764 1.00 92.56 72 ASP A CA 1
ATOM 586 C C . ASP A 1 72 ? 8.905 1.298 -19.443 1.00 92.56 72 ASP A C 1
ATOM 588 O O . ASP A 1 72 ? 8.517 1.422 -18.274 1.00 92.56 72 ASP A O 1
ATOM 592 N N . GLN A 1 73 ? 8.170 1.681 -20.487 1.00 94.69 73 GLN A N 1
ATOM 593 C CA . GLN A 1 73 ? 6.864 2.317 -20.337 1.00 94.69 73 GLN A CA 1
ATOM 594 C C . GLN A 1 73 ? 5.817 1.342 -19.791 1.00 94.69 73 GLN A C 1
ATOM 596 O O . GLN A 1 73 ? 4.989 1.749 -18.977 1.00 94.69 73 GLN A O 1
ATOM 601 N N . ALA A 1 74 ? 5.851 0.070 -20.200 1.00 94.75 74 ALA A N 1
ATOM 602 C CA . ALA A 1 74 ? 4.886 -0.922 -19.736 1.00 94.75 74 ALA A CA 1
ATOM 603 C C . ALA A 1 74 ? 5.053 -1.190 -18.232 1.00 94.75 74 ALA A C 1
ATOM 605 O O . ALA A 1 74 ? 4.066 -1.214 -17.495 1.00 94.75 74 ALA A O 1
ATOM 606 N N . ARG A 1 75 ? 6.296 -1.280 -17.748 1.00 93.44 75 ARG A N 1
ATOM 607 C CA . ARG A 1 75 ? 6.614 -1.378 -16.320 1.00 93.44 75 ARG A CA 1
ATOM 608 C C . ARG A 1 75 ? 6.141 -0.154 -15.541 1.00 93.44 75 ARG A C 1
ATOM 610 O O . ARG A 1 75 ? 5.473 -0.296 -14.517 1.00 93.44 75 ARG A O 1
ATOM 617 N N . ALA A 1 76 ? 6.439 1.050 -16.033 1.00 94.19 76 ALA A N 1
ATOM 618 C CA . ALA A 1 76 ? 5.986 2.284 -15.390 1.00 94.19 76 ALA A CA 1
ATOM 619 C C . ALA A 1 76 ? 4.450 2.355 -15.305 1.00 94.19 76 ALA A C 1
ATO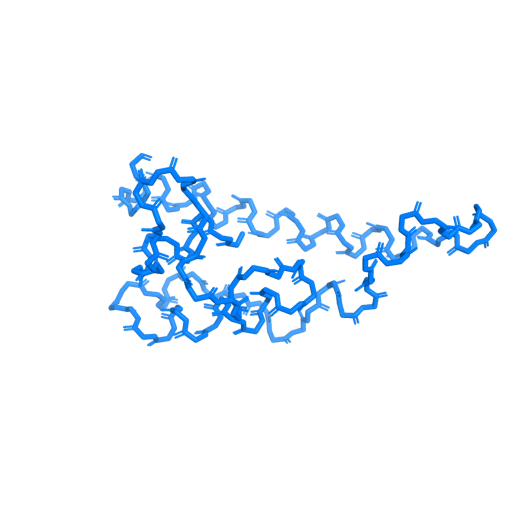M 621 O O . ALA A 1 76 ? 3.897 2.775 -14.287 1.00 94.19 76 ALA A O 1
ATOM 622 N N . GLU A 1 77 ? 3.757 1.898 -16.349 1.00 97.12 77 GLU A N 1
ATOM 623 C CA . GLU A 1 77 ? 2.299 1.839 -16.390 1.00 97.12 77 GLU A CA 1
ATOM 624 C C . GLU A 1 77 ? 1.731 0.829 -15.384 1.00 97.12 77 GLU A C 1
ATOM 626 O O . GLU A 1 77 ? 0.805 1.159 -14.639 1.00 97.12 77 GLU A O 1
ATOM 631 N N . ALA A 1 78 ? 2.318 -0.366 -15.285 1.00 95.75 78 ALA A N 1
ATOM 632 C CA . ALA A 1 78 ? 1.928 -1.364 -14.290 1.00 95.75 78 ALA A CA 1
ATOM 633 C C . ALA A 1 78 ? 2.089 -0.825 -12.856 1.00 95.75 78 ALA A C 1
ATOM 635 O O . ALA A 1 78 ? 1.174 -0.937 -12.032 1.00 95.75 78 ALA A O 1
ATOM 636 N N . HIS A 1 79 ? 3.213 -0.158 -12.565 1.00 95.94 79 HIS A N 1
ATOM 637 C CA . HIS A 1 79 ? 3.463 0.487 -11.268 1.00 95.94 79 HIS A CA 1
ATOM 638 C C . HIS A 1 79 ? 2.436 1.588 -10.986 1.00 95.94 79 HIS A C 1
ATOM 640 O O . HIS A 1 79 ? 1.908 1.679 -9.873 1.00 95.94 79 HIS A O 1
ATOM 646 N N . ARG A 1 80 ? 2.103 2.399 -12.000 1.00 97.06 80 ARG A N 1
ATOM 647 C CA . ARG A 1 80 ? 1.087 3.457 -11.913 1.00 97.06 80 ARG A CA 1
ATOM 648 C C . ARG A 1 80 ? -0.292 2.890 -11.585 1.00 97.06 80 ARG A C 1
ATOM 650 O O . ARG A 1 80 ? -0.978 3.433 -10.718 1.00 97.06 80 ARG A O 1
ATOM 657 N N . GLN A 1 81 ? -0.708 1.815 -12.246 1.00 97.12 81 GLN A N 1
ATOM 658 C CA . GLN A 1 81 ? -1.987 1.152 -11.976 1.00 97.12 81 GLN A CA 1
ATOM 659 C C . GLN A 1 81 ? -2.015 0.560 -10.563 1.00 97.12 81 GLN A C 1
ATOM 661 O O . GLN A 1 81 ? -2.964 0.793 -9.812 1.00 97.12 81 GLN A O 1
ATOM 666 N N . GLY A 1 82 ? -0.933 -0.106 -10.153 1.00 96.38 82 GLY A N 1
ATOM 667 C CA . GLY A 1 82 ? -0.771 -0.615 -8.792 1.00 96.38 82 GLY A CA 1
ATOM 668 C C . GLY A 1 82 ? -0.905 0.466 -7.721 1.00 96.38 82 GLY A C 1
ATOM 669 O O . GLY A 1 82 ? -1.619 0.291 -6.730 1.00 96.38 82 GLY A O 1
ATOM 670 N N . ALA A 1 83 ? -0.269 1.618 -7.937 1.00 97.06 83 ALA A N 1
ATOM 671 C CA . ALA A 1 83 ? -0.366 2.761 -7.036 1.00 97.06 83 ALA A CA 1
ATOM 672 C C . ALA A 1 83 ? -1.798 3.320 -6.954 1.00 97.06 83 ALA A C 1
ATOM 674 O O . ALA A 1 83 ? -2.264 3.636 -5.857 1.00 97.06 83 ALA A O 1
ATOM 675 N N . HIS A 1 84 ? -2.523 3.388 -8.078 1.00 98.19 84 HIS A N 1
ATOM 676 C CA . HIS A 1 84 ? -3.923 3.824 -8.096 1.00 98.19 84 HIS A CA 1
ATOM 677 C C . HIS A 1 84 ? -4.844 2.886 -7.316 1.00 98.19 84 HIS A C 1
ATOM 679 O O . HIS A 1 84 ? -5.689 3.366 -6.564 1.00 98.19 84 HIS A O 1
ATOM 685 N N . VAL A 1 85 ? -4.662 1.567 -7.429 1.00 97.69 85 VAL A N 1
ATOM 686 C CA . VAL A 1 85 ? -5.441 0.594 -6.644 1.00 97.69 85 VAL A CA 1
ATOM 687 C C . VAL A 1 85 ? -5.235 0.830 -5.146 1.00 97.69 85 VAL A C 1
ATOM 689 O O . VAL A 1 85 ? -6.200 0.946 -4.390 1.00 97.69 85 VAL A O 1
ATOM 692 N N . VAL A 1 86 ? -3.980 0.984 -4.714 1.00 97.38 86 VAL A N 1
ATOM 693 C CA . VAL A 1 86 ? -3.649 1.276 -3.311 1.00 97.38 86 VAL A CA 1
ATOM 694 C C . VAL A 1 86 ? -4.261 2.605 -2.854 1.00 97.38 86 VAL A C 1
ATOM 696 O O . VAL A 1 86 ? -4.769 2.687 -1.736 1.00 97.38 86 VAL A O 1
ATOM 699 N N . LEU A 1 87 ? -4.236 3.640 -3.698 1.00 98.00 87 LEU A N 1
ATOM 700 C CA . LEU A 1 87 ? -4.846 4.935 -3.397 1.00 98.00 87 LEU A CA 1
ATOM 701 C C . LEU A 1 87 ? -6.366 4.821 -3.224 1.00 98.00 87 LEU A C 1
ATOM 703 O O . LEU A 1 87 ? -6.909 5.387 -2.277 1.00 98.00 87 LEU A O 1
ATOM 707 N N . SER A 1 88 ? -7.048 4.077 -4.094 1.00 98.19 88 SER A N 1
ATOM 708 C CA . SER A 1 88 ? -8.492 3.838 -3.993 1.00 98.19 88 SER A CA 1
ATOM 709 C C . SER A 1 88 ? -8.865 3.137 -2.686 1.00 98.19 88 SER A C 1
ATOM 711 O O . SER A 1 88 ? -9.829 3.538 -2.038 1.00 98.19 88 SER A O 1
ATOM 713 N N . LEU A 1 89 ? -8.066 2.163 -2.236 1.00 98.06 89 LEU A N 1
ATOM 714 C CA . LEU A 1 89 ? -8.265 1.523 -0.931 1.00 98.06 89 LEU A CA 1
ATOM 715 C C . LEU A 1 89 ? -8.043 2.484 0.243 1.00 98.06 89 LEU A C 1
ATOM 717 O O . LEU A 1 89 ? -8.799 2.440 1.209 1.00 98.06 89 LEU A O 1
ATOM 721 N N . ILE A 1 90 ? -7.044 3.370 0.168 1.00 98.12 90 ILE A N 1
ATOM 722 C CA . ILE A 1 90 ? -6.835 4.405 1.194 1.00 98.12 90 ILE A CA 1
ATOM 723 C C . ILE A 1 90 ? -8.035 5.357 1.242 1.00 98.12 90 ILE A C 1
ATOM 725 O O . ILE A 1 90 ? -8.538 5.639 2.324 1.00 98.12 90 ILE A O 1
ATOM 729 N N . LYS A 1 91 ? -8.529 5.818 0.087 1.00 98.31 91 LYS A N 1
ATOM 730 C CA . LYS A 1 91 ? -9.712 6.690 0.011 1.00 98.31 91 LYS A CA 1
ATOM 731 C C . LYS A 1 91 ? -10.949 6.014 0.595 1.00 98.31 91 LYS A C 1
ATOM 733 O O . LYS A 1 91 ? -11.661 6.634 1.376 1.00 98.31 91 LYS A O 1
ATOM 738 N N . LYS A 1 92 ? -11.164 4.740 0.261 1.00 98.06 92 LYS A N 1
ATOM 739 C CA . LYS A 1 92 ? -12.223 3.919 0.853 1.00 98.06 92 LYS A CA 1
ATOM 740 C C . LYS A 1 92 ? -12.085 3.847 2.376 1.00 98.06 92 LYS A C 1
ATOM 742 O O . LYS A 1 92 ? -13.057 4.084 3.075 1.00 98.06 92 LYS A O 1
ATOM 747 N N . ALA A 1 93 ? -10.883 3.582 2.886 1.00 97.88 93 ALA A N 1
ATOM 748 C CA . ALA A 1 93 ? -10.635 3.483 4.323 1.00 97.88 93 ALA A CA 1
ATOM 749 C C . ALA A 1 93 ? -10.867 4.797 5.072 1.00 97.88 93 ALA A C 1
ATOM 751 O O . ALA A 1 93 ? -11.344 4.765 6.200 1.00 97.88 93 ALA A O 1
ATOM 752 N N . ILE A 1 94 ? -10.561 5.938 4.452 1.00 98.12 94 ILE A N 1
ATOM 753 C CA . ILE A 1 94 ? -10.896 7.256 5.007 1.00 98.12 94 ILE A CA 1
ATOM 754 C C . ILE A 1 94 ? -12.418 7.442 5.026 1.00 98.12 94 ILE A C 1
ATOM 756 O O . ILE A 1 94 ? -12.985 7.795 6.052 1.00 98.12 94 ILE A O 1
ATOM 760 N N . PHE A 1 95 ? -13.092 7.154 3.909 1.00 97.94 95 PHE A N 1
ATOM 761 C CA . PHE A 1 95 ? -14.545 7.294 3.794 1.00 97.94 95 PHE A CA 1
ATOM 762 C C . PHE A 1 95 ? -15.315 6.403 4.785 1.00 97.94 95 PHE A C 1
ATOM 764 O O . PHE A 1 95 ? -16.305 6.834 5.364 1.00 97.94 95 PHE A O 1
ATOM 771 N N . GLU A 1 96 ? -14.842 5.177 5.015 1.00 97.06 96 GLU A N 1
ATOM 772 C CA . GLU A 1 96 ? -15.433 4.221 5.962 1.00 97.06 96 GLU A CA 1
ATOM 773 C C . GLU A 1 96 ? -14.970 4.435 7.419 1.00 97.06 96 GLU A C 1
ATOM 775 O O . GLU A 1 96 ? -15.359 3.671 8.302 1.00 97.06 96 GLU A O 1
ATOM 780 N N . GLY A 1 97 ? -14.131 5.444 7.686 1.00 96.31 97 GLY A N 1
ATOM 781 C CA . GLY A 1 97 ? -13.653 5.788 9.031 1.00 96.31 97 GLY A CA 1
ATOM 782 C C . GLY A 1 97 ? -12.616 4.827 9.627 1.00 96.31 97 GLY A C 1
ATOM 783 O O . GLY A 1 97 ? -12.335 4.890 10.821 1.00 96.31 97 GLY A O 1
ATOM 784 N N . LEU A 1 98 ? -12.036 3.931 8.823 1.00 96.12 98 LEU A N 1
ATOM 785 C CA . LEU A 1 98 ? -10.939 3.051 9.241 1.00 96.12 98 LEU A CA 1
ATOM 786 C C 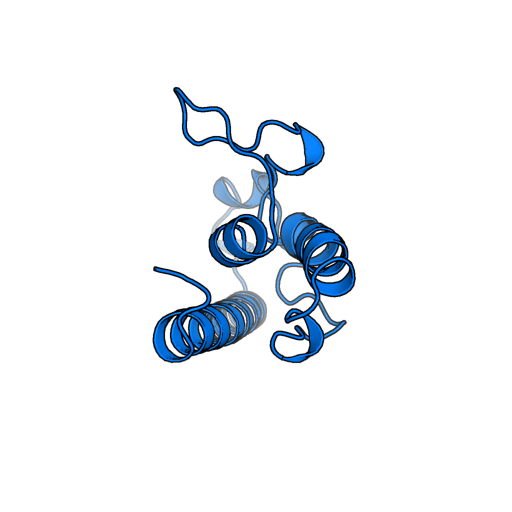. LEU A 1 98 ? -9.619 3.825 9.393 1.00 96.12 98 LEU A C 1
ATOM 788 O O . LEU A 1 98 ? -8.823 3.531 10.283 1.00 96.12 98 LEU A O 1
ATOM 792 N N . ILE A 1 99 ? -9.369 4.787 8.502 1.00 96.19 99 ILE A N 1
ATOM 793 C CA . ILE A 1 99 ? -8.258 5.733 8.624 1.00 96.19 99 ILE A CA 1
ATOM 794 C C . ILE A 1 99 ? -8.844 7.080 9.067 1.00 96.19 99 ILE A C 1
ATOM 796 O O . ILE A 1 99 ? -9.684 7.604 8.336 1.00 96.19 99 ILE A O 1
ATOM 800 N N . PRO A 1 100 ? -8.395 7.642 10.203 1.00 87.06 100 PRO A N 1
ATOM 801 C CA . PRO A 1 100 ? -8.745 8.998 10.606 1.00 87.06 100 PRO A CA 1
ATOM 802 C C . PRO A 1 100 ? -8.020 10.050 9.756 1.00 87.06 100 PRO A C 1
ATOM 804 O O . PRO A 1 100 ? -6.876 9.779 9.291 1.00 87.06 100 PRO A O 1
#

Radius of gyration: 14.67 Å; chains: 1; bounding box: 36×21×40 Å

Secondary structure (DSSP, 8-state):
-HHHHHHTT--B-TTT--BSSGGGS--HHHHHHHHHHHHHHSTTGGGGPPPSS-TTTT--GGGGG--GGG--HHHHHHHHHHHHHHHHHHHHHHHTTS--